Protein AF-A0AAV0TEW1-F1 (afdb_monomer_lite)

Structure (mmCIF, N/CA/C/O backbone):
data_AF-A0AAV0TEW1-F1
#
_entry.id   AF-A0AAV0TEW1-F1
#
loop_
_atom_site.group_PDB
_atom_site.id
_atom_site.type_symbol
_atom_site.label_atom_id
_atom_site.label_alt_id
_atom_site.label_comp_id
_atom_site.label_asym_id
_atom_site.label_entity_id
_atom_site.label_seq_id
_atom_site.pdbx_PDB_ins_code
_atom_site.Cartn_x
_atom_site.Cartn_y
_atom_site.Cartn_z
_atom_site.occupancy
_atom_site.B_iso_or_equiv
_atom_site.auth_seq_id
_atom_site.auth_comp_id
_atom_site.auth_asym_id
_atom_site.auth_atom_id
_atom_site.pdbx_PDB_model_num
ATOM 1 N N . MET A 1 1 ? -17.506 -4.783 -3.927 1.00 35.53 1 MET A N 1
ATOM 2 C CA . MET A 1 1 ? -16.310 -4.748 -3.058 1.00 35.53 1 MET A CA 1
ATOM 3 C C . MET A 1 1 ? -16.531 -5.724 -1.921 1.00 35.53 1 MET A C 1
ATOM 5 O O . MET A 1 1 ? -17.545 -5.611 -1.248 1.00 35.53 1 MET A O 1
ATOM 9 N N . ALA A 1 2 ? -15.660 -6.719 -1.755 1.00 31.53 2 ALA A N 1
ATOM 10 C CA . ALA A 1 2 ? -15.755 -7.656 -0.640 1.00 31.53 2 ALA A CA 1
ATOM 11 C C . ALA A 1 2 ? -15.139 -7.009 0.609 1.00 31.53 2 ALA A C 1
ATOM 13 O O . ALA A 1 2 ? -13.922 -6.878 0.716 1.00 31.53 2 ALA A O 1
ATOM 14 N N . THR A 1 3 ? -15.981 -6.578 1.541 1.00 37.16 3 THR A N 1
ATOM 15 C CA . THR A 1 3 ? -15.579 -6.154 2.882 1.00 37.16 3 THR A CA 1
ATOM 16 C C . THR A 1 3 ? -15.246 -7.400 3.702 1.00 37.16 3 THR A C 1
ATOM 18 O O . THR A 1 3 ? -16.119 -8.038 4.282 1.00 37.16 3 THR A O 1
ATOM 21 N N . LYS A 1 4 ? -13.968 -7.797 3.730 1.00 48.19 4 LYS A N 1
ATOM 22 C CA . LYS A 1 4 ? -13.478 -8.727 4.760 1.00 48.19 4 LYS A CA 1
ATOM 23 C C . LYS A 1 4 ? -13.633 -8.035 6.118 1.00 48.19 4 LYS A C 1
ATOM 25 O O . LYS A 1 4 ? -13.263 -6.870 6.243 1.00 48.19 4 LYS A O 1
ATOM 30 N N . GLU A 1 5 ? -14.184 -8.716 7.119 1.00 50.75 5 GLU A N 1
ATOM 31 C CA . GLU A 1 5 ? -14.134 -8.233 8.503 1.00 50.75 5 GLU A CA 1
ATOM 32 C C . GLU A 1 5 ? -12.674 -8.191 8.970 1.00 50.75 5 GLU A C 1
ATOM 34 O O . GLU A 1 5 ? -11.876 -9.057 8.608 1.00 50.75 5 GLU A O 1
ATOM 39 N N . ALA A 1 6 ? -12.322 -7.176 9.759 1.00 56.22 6 ALA A N 1
ATOM 40 C CA . ALA A 1 6 ? -10.973 -6.944 10.267 1.00 56.22 6 ALA A CA 1
ATOM 41 C C . ALA A 1 6 ? -10.586 -7.975 11.353 1.00 56.22 6 ALA A C 1
ATOM 43 O O . ALA A 1 6 ? -10.465 -7.655 12.531 1.00 56.22 6 ALA A O 1
ATOM 44 N N . GLY A 1 7 ? -10.423 -9.240 10.969 1.00 63.53 7 GLY A N 1
ATOM 45 C CA . GLY A 1 7 ? -9.881 -10.290 11.826 1.00 63.53 7 GLY A CA 1
ATOM 46 C C . GLY A 1 7 ? -8.411 -10.051 12.192 1.00 63.53 7 GLY A C 1
ATOM 47 O O . GLY A 1 7 ? -7.645 -9.445 11.437 1.00 63.53 7 GLY A O 1
ATOM 48 N N . ALA A 1 8 ? -8.004 -10.558 13.358 1.00 75.06 8 ALA A N 1
ATOM 49 C CA . ALA A 1 8 ? -6.601 -10.589 13.762 1.00 75.06 8 ALA A CA 1
ATOM 50 C C . ALA A 1 8 ? -5.745 -11.284 12.687 1.00 75.06 8 ALA A C 1
ATOM 52 O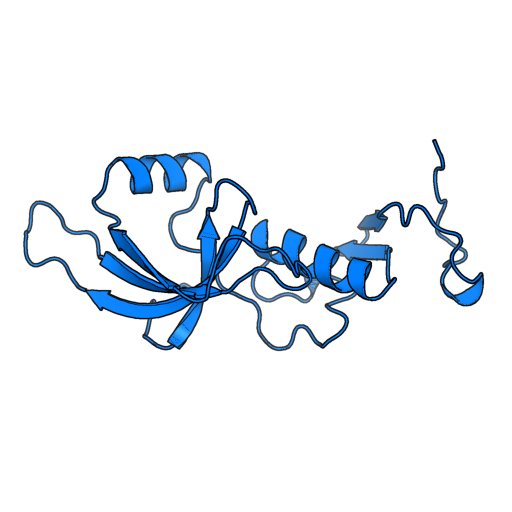 O . ALA A 1 8 ? -6.126 -12.313 12.133 1.00 75.06 8 ALA A O 1
ATOM 53 N N . GLY A 1 9 ? -4.586 -10.708 12.387 1.00 85.56 9 GLY A N 1
ATOM 54 C CA . GLY A 1 9 ? -3.650 -11.193 11.379 1.00 85.56 9 GLY A CA 1
ATOM 55 C C . GLY A 1 9 ? -3.766 -10.518 10.010 1.00 85.56 9 GLY A C 1
ATOM 56 O O . GLY A 1 9 ? -2.843 -10.669 9.208 1.00 85.56 9 GLY A O 1
ATOM 57 N N . ILE A 1 10 ? -4.826 -9.747 9.745 1.00 91.69 10 ILE A N 1
ATOM 58 C CA . ILE A 1 10 ? -5.015 -9.057 8.461 1.00 91.69 10 ILE A CA 1
ATOM 59 C C . ILE A 1 10 ? -3.975 -7.955 8.271 1.00 91.69 10 ILE A C 1
ATOM 61 O O . ILE A 1 10 ? -3.711 -7.165 9.176 1.00 91.69 10 ILE A O 1
ATOM 65 N N . LYS A 1 11 ? -3.402 -7.894 7.069 1.00 94.56 11 LYS A N 1
ATOM 66 C CA . LYS A 1 11 ? -2.458 -6.854 6.664 1.00 94.56 11 LYS A CA 1
ATOM 67 C C . LYS A 1 11 ? -3.200 -5.699 5.997 1.00 94.56 11 LYS A C 1
ATOM 69 O O . LYS A 1 11 ? -3.996 -5.908 5.083 1.00 94.56 11 LYS A O 1
ATOM 74 N N . CYS A 1 12 ? -2.923 -4.482 6.438 1.00 95.12 12 CYS A N 1
ATOM 75 C CA . CYS A 1 12 ? -3.543 -3.259 5.940 1.00 95.12 12 CYS A CA 1
ATOM 76 C C . CYS A 1 12 ? -2.518 -2.124 5.844 1.00 95.12 12 CYS A C 1
ATOM 78 O O . CYS A 1 12 ? -1.356 -2.295 6.213 1.00 95.12 12 CYS A O 1
ATOM 80 N N . TYR A 1 13 ? -2.945 -0.972 5.348 1.00 94.88 13 TYR A N 1
ATOM 81 C CA . TYR A 1 13 ? -2.180 0.266 5.391 1.00 94.88 13 TYR A CA 1
ATOM 82 C C . TYR A 1 13 ? -2.808 1.240 6.383 1.00 94.88 13 TYR A C 1
ATOM 84 O O . TYR A 1 13 ? -4.031 1.318 6.493 1.00 94.88 13 TYR A O 1
ATOM 92 N N . VAL A 1 14 ? -1.970 1.977 7.107 1.00 93.06 14 VAL A N 1
ATOM 93 C CA . VAL A 1 14 ? -2.396 3.070 7.989 1.00 93.06 14 VAL A CA 1
ATOM 94 C C . VAL A 1 14 ? -1.870 4.395 7.453 1.00 93.06 14 VAL A C 1
ATOM 96 O O . VAL A 1 14 ? -0.728 4.423 6.990 1.00 93.06 14 VAL A O 1
ATOM 99 N N . PRO A 1 15 ? -2.657 5.481 7.502 1.00 90.38 15 PRO A N 1
ATOM 100 C CA . PRO A 1 15 ? -2.153 6.793 7.126 1.00 90.38 15 PRO A CA 1
ATOM 101 C C . PRO A 1 15 ? -0.991 7.220 8.028 1.00 90.38 15 PRO A C 1
ATOM 103 O O . PRO A 1 15 ? -0.985 6.930 9.229 1.00 90.38 15 PRO A O 1
ATOM 106 N N . ASP A 1 16 ? -0.026 7.924 7.449 1.00 88.62 16 ASP A N 1
ATOM 107 C CA . ASP A 1 16 ? 1.147 8.430 8.152 1.00 88.62 16 ASP A CA 1
ATOM 108 C C . ASP A 1 16 ? 1.604 9.765 7.561 1.00 88.62 16 ASP A C 1
ATOM 110 O O . ASP A 1 16 ? 1.608 9.945 6.346 1.00 88.62 16 ASP A O 1
ATOM 114 N N . GLU A 1 17 ? 2.007 10.706 8.411 1.00 84.75 17 GLU A N 1
ATOM 115 C CA . GLU A 1 17 ? 2.388 12.052 7.964 1.00 84.75 17 GLU A CA 1
ATOM 116 C C . GLU A 1 17 ? 3.709 12.073 7.183 1.00 84.75 17 GLU A C 1
ATOM 118 O O . GLU A 1 17 ? 3.913 12.949 6.348 1.00 84.75 17 GLU A O 1
ATOM 123 N N . THR A 1 18 ? 4.613 11.121 7.440 1.00 86.44 18 THR A N 1
ATOM 124 C CA . THR A 1 18 ? 5.944 11.090 6.813 1.00 86.44 18 THR A CA 1
ATOM 125 C C . THR A 1 18 ? 5.960 10.205 5.576 1.00 86.44 18 THR A C 1
ATOM 127 O O . THR A 1 18 ? 6.520 10.577 4.548 1.00 86.44 18 THR A O 1
ATOM 130 N N . TYR A 1 19 ? 5.349 9.024 5.663 1.00 87.94 19 TYR A N 1
ATOM 131 C CA . TYR A 1 19 ? 5.410 8.020 4.597 1.00 87.94 19 TYR A CA 1
ATOM 132 C C . TYR A 1 19 ? 4.134 7.916 3.765 1.00 87.94 19 TYR A C 1
ATOM 134 O O . TYR A 1 19 ? 4.074 7.076 2.866 1.00 87.94 19 TYR A O 1
ATOM 142 N N . VAL A 1 20 ? 3.141 8.771 4.037 1.00 90.50 20 VAL A N 1
ATOM 143 C CA . VAL A 1 20 ? 1.777 8.764 3.476 1.00 90.50 20 VAL A CA 1
ATOM 144 C C . VAL A 1 20 ? 0.979 7.538 3.926 1.00 90.50 20 VAL A C 1
ATOM 146 O O . VAL A 1 20 ? -0.086 7.664 4.527 1.00 90.50 20 VAL A O 1
ATOM 149 N N . TRP A 1 21 ? 1.532 6.348 3.706 1.00 93.12 21 TRP A N 1
ATOM 150 C CA . TRP A 1 21 ? 0.993 5.063 4.121 1.00 93.12 21 TRP A CA 1
ATOM 151 C C . TRP A 1 21 ? 2.086 4.240 4.794 1.00 93.12 21 TRP A C 1
ATOM 153 O O . TRP A 1 21 ? 3.185 4.117 4.259 1.00 93.12 21 TRP A O 1
ATOM 163 N N . LEU A 1 22 ? 1.771 3.621 5.930 1.00 93.12 22 LEU A N 1
ATOM 164 C CA . LEU A 1 22 ? 2.616 2.606 6.553 1.00 93.12 22 LEU A CA 1
ATOM 165 C C . LEU A 1 22 ? 1.978 1.221 6.444 1.00 93.12 22 LEU A C 1
ATOM 167 O O . LEU A 1 22 ? 0.759 1.094 6.600 1.00 93.12 22 LEU A O 1
ATOM 171 N N . PRO A 1 23 ? 2.772 0.160 6.215 1.00 94.06 23 PRO A N 1
ATOM 172 C CA . PRO A 1 23 ? 2.268 -1.197 6.259 1.00 94.06 23 PRO A CA 1
ATOM 173 C C . PRO A 1 23 ? 1.980 -1.557 7.716 1.00 94.06 23 PRO A C 1
ATOM 175 O O . PRO A 1 23 ? 2.801 -1.331 8.603 1.00 94.06 23 PRO A O 1
ATOM 178 N N . ALA A 1 24 ? 0.831 -2.164 7.964 1.00 95.19 24 ALA A N 1
ATOM 179 C CA . ALA A 1 24 ? 0.438 -2.600 9.288 1.00 95.19 24 ALA A CA 1
ATOM 180 C C . ALA A 1 24 ? -0.217 -3.983 9.265 1.00 95.19 24 ALA A C 1
ATOM 182 O O . ALA A 1 24 ? -0.692 -4.460 8.233 1.00 95.19 24 ALA A O 1
ATOM 183 N N . GLN A 1 25 ? -0.251 -4.625 10.427 1.00 94.94 25 GLN A N 1
ATOM 184 C CA . GLN A 1 25 ? -0.998 -5.848 10.674 1.00 94.94 25 GLN A CA 1
ATOM 185 C C . GLN A 1 25 ? -1.921 -5.651 11.871 1.00 94.94 25 GLN A C 1
ATOM 187 O O . GLN A 1 25 ? -1.494 -5.203 12.933 1.00 94.94 25 GLN A O 1
ATOM 192 N N . ILE A 1 26 ? -3.188 -6.019 11.714 1.00 94.25 26 ILE A N 1
ATOM 193 C CA . ILE A 1 26 ? -4.171 -5.966 12.789 1.00 94.25 26 ILE A CA 1
ATOM 194 C C . ILE A 1 26 ? -3.840 -7.063 13.797 1.00 94.25 26 ILE A C 1
ATOM 196 O O . ILE A 1 26 ? -3.908 -8.246 13.472 1.00 94.25 26 ILE A O 1
ATOM 200 N N . LEU A 1 27 ? -3.481 -6.685 15.021 1.00 93.00 27 LEU A N 1
ATOM 201 C CA . LEU A 1 27 ? -3.229 -7.640 16.100 1.00 93.00 27 LEU A CA 1
ATOM 202 C C . LEU A 1 27 ? -4.539 -8.072 16.751 1.00 93.00 27 LEU A C 1
ATOM 204 O O . LEU A 1 27 ? -4.755 -9.255 16.996 1.00 93.00 27 LEU A O 1
ATOM 208 N N . ARG A 1 28 ? -5.416 -7.105 17.033 1.00 90.50 28 ARG A N 1
ATOM 209 C CA . ARG A 1 28 ? -6.725 -7.346 17.646 1.00 90.50 28 ARG A CA 1
ATOM 210 C C . ARG A 1 28 ? -7.675 -6.181 17.420 1.00 90.50 28 ARG A C 1
ATOM 212 O O . ARG A 1 28 ? -7.259 -5.026 17.324 1.00 90.50 28 ARG A O 1
ATOM 219 N N . GLU A 1 29 ? -8.956 -6.514 17.412 1.00 91.06 29 GLU A N 1
ATOM 220 C CA . GLU A 1 29 ? -10.063 -5.568 17.411 1.00 91.06 29 GLU A CA 1
ATOM 221 C C . GLU A 1 29 ? -10.703 -5.542 18.802 1.00 91.06 29 GLU A C 1
ATOM 223 O O . GLU A 1 29 ? -11.019 -6.584 19.379 1.00 91.06 29 GLU A O 1
ATOM 228 N N . ILE A 1 30 ? -10.877 -4.343 19.349 1.00 88.88 30 ILE A N 1
ATOM 229 C CA . ILE A 1 30 ? -11.569 -4.103 20.609 1.00 88.88 30 ILE A CA 1
ATOM 230 C C . ILE A 1 30 ? -12.913 -3.473 20.258 1.00 88.88 30 ILE A C 1
ATOM 232 O O . ILE A 1 30 ? -12.975 -2.369 19.714 1.00 88.88 30 ILE A O 1
ATOM 236 N N . LYS A 1 31 ? -13.996 -4.192 20.556 1.00 84.19 31 LYS A N 1
ATOM 237 C CA . LYS A 1 31 ? -15.355 -3.665 20.415 1.00 84.19 31 LYS A CA 1
ATOM 238 C C . LYS A 1 31 ? -15.615 -2.661 21.528 1.00 84.19 31 LYS A C 1
ATOM 240 O O . LYS A 1 31 ? -15.243 -2.908 22.675 1.00 84.19 31 LYS A O 1
ATOM 245 N N . SER A 1 32 ? -16.260 -1.552 21.195 1.00 81.94 32 SER A N 1
ATOM 246 C CA . SER A 1 32 ? -16.646 -0.586 22.212 1.00 81.94 32 SER A CA 1
ATOM 247 C C . SER A 1 32 ? -17.814 -1.101 23.047 1.00 81.94 32 SER A C 1
ATOM 249 O O . SER A 1 32 ? -18.802 -1.616 22.523 1.00 81.94 32 SER A O 1
ATOM 251 N N . SER A 1 33 ? -17.688 -0.946 24.362 1.00 74.50 33 SER A N 1
ATOM 252 C CA . SER A 1 33 ? -18.724 -1.283 25.341 1.00 74.50 33 SER A CA 1
ATOM 253 C C . SER A 1 33 ? -19.729 -0.143 25.556 1.00 74.50 33 SER A C 1
ATOM 255 O O . SER A 1 33 ? -20.769 -0.363 26.172 1.00 74.50 33 SER A O 1
ATOM 257 N N . ASP A 1 34 ? -19.410 1.077 25.108 1.00 81.44 34 ASP A N 1
ATOM 258 C CA . ASP A 1 34 ? -20.220 2.280 25.324 1.00 81.44 34 ASP A CA 1
ATOM 259 C C . ASP A 1 34 ? -21.151 2.528 24.119 1.00 81.44 34 ASP A C 1
ATOM 261 O O . ASP A 1 34 ? -20.656 2.781 23.017 1.00 81.44 34 ASP A O 1
ATOM 265 N N . PRO A 1 35 ? -22.488 2.542 24.304 1.00 78.19 35 PRO A N 1
ATOM 266 C CA . PRO A 1 35 ? -23.446 2.842 23.238 1.00 78.19 35 PRO A CA 1
ATOM 267 C C . PRO A 1 35 ? -23.224 4.197 22.550 1.00 78.19 35 PRO A C 1
ATOM 269 O O . PRO A 1 35 ? -23.647 4.383 21.412 1.00 78.19 35 PRO A O 1
ATOM 272 N N . LYS A 1 36 ? -22.580 5.161 23.224 1.00 78.69 36 LYS A N 1
ATOM 273 C CA . LYS A 1 36 ? -22.276 6.490 22.664 1.00 78.69 36 LYS A CA 1
ATOM 274 C C . LYS A 1 36 ? -21.047 6.498 21.756 1.00 78.69 36 LYS A C 1
ATOM 276 O O . LYS A 1 36 ? -20.848 7.459 21.015 1.00 78.69 36 LYS A O 1
ATOM 281 N N . LYS A 1 37 ? -20.224 5.453 21.818 1.00 79.25 37 LYS A N 1
ATOM 282 C CA . LYS A 1 37 ? -19.013 5.274 21.016 1.00 79.25 37 LYS A CA 1
ATOM 283 C C . LYS A 1 37 ? -19.107 3.939 20.285 1.00 79.25 37 LYS A C 1
ATOM 285 O O . LYS A 1 37 ? -18.412 3.014 20.670 1.00 79.25 37 LYS A O 1
ATOM 290 N N . PRO A 1 38 ? -19.993 3.780 19.294 1.00 81.94 38 PRO A N 1
ATOM 291 C CA . PRO A 1 38 ? -20.280 2.466 18.721 1.00 81.94 38 PRO A CA 1
ATOM 292 C C . PRO A 1 38 ? -19.119 1.891 17.897 1.00 81.94 38 PRO A C 1
ATOM 294 O O . PRO A 1 38 ? -19.107 0.692 17.626 1.00 81.94 38 PRO A O 1
ATOM 297 N N . GLU A 1 39 ? -18.154 2.721 17.489 1.00 84.50 39 GLU A N 1
ATOM 298 C CA . GLU A 1 39 ? -17.073 2.285 16.611 1.00 84.50 39 GLU A CA 1
ATOM 299 C C . GLU A 1 39 ? -16.033 1.445 17.356 1.00 84.50 39 GLU A C 1
ATOM 301 O O . GLU A 1 39 ? -15.858 1.533 18.574 1.00 84.50 39 GLU A O 1
ATOM 306 N N . LYS A 1 40 ? -15.311 0.627 16.599 1.00 87.62 40 LYS A N 1
ATOM 307 C CA . LYS A 1 40 ? -14.247 -0.238 17.108 1.00 87.62 40 LYS A CA 1
ATOM 308 C C . LYS A 1 40 ? -12.928 0.501 17.336 1.00 87.62 40 LYS A C 1
ATOM 310 O O . LYS A 1 40 ? -12.645 1.528 16.726 1.00 87.62 40 LYS A O 1
ATOM 315 N N . THR A 1 41 ? -12.062 -0.090 18.150 1.00 90.44 41 THR A N 1
ATOM 316 C CA . THR A 1 41 ? -10.659 0.314 18.283 1.00 90.44 41 THR A CA 1
ATOM 317 C C . THR A 1 41 ? -9.766 -0.814 17.779 1.00 90.44 41 THR A C 1
ATOM 319 O O . THR A 1 41 ? -9.916 -1.965 18.192 1.00 90.44 41 THR A O 1
ATOM 322 N N . LEU A 1 42 ? -8.826 -0.503 16.890 1.00 92.44 42 LEU A N 1
ATOM 323 C CA . LEU A 1 42 ? -7.858 -1.468 16.374 1.00 92.44 42 LEU A CA 1
ATOM 324 C C . LEU A 1 42 ? -6.508 -1.289 17.061 1.00 92.44 42 LEU A C 1
ATOM 326 O O . LEU A 1 42 ? -6.014 -0.172 17.195 1.00 92.44 42 LEU A O 1
ATOM 330 N N . VAL A 1 43 ? -5.891 -2.401 17.456 1.00 93.19 43 VAL A N 1
ATOM 331 C CA . VAL A 1 43 ? -4.479 -2.438 17.850 1.00 93.19 43 VAL A CA 1
ATOM 332 C C . VAL A 1 43 ? -3.703 -3.038 16.689 1.00 93.19 43 VAL A C 1
ATOM 334 O O . VAL A 1 43 ? -3.960 -4.171 16.274 1.00 93.19 43 VAL A O 1
ATOM 337 N N . LEU A 1 44 ? -2.789 -2.250 16.139 1.00 94.69 44 LEU A N 1
ATOM 338 C CA . LEU A 1 44 ? -2.081 -2.514 14.896 1.00 94.69 44 LEU A CA 1
ATOM 339 C C . LEU A 1 44 ? -0.590 -2.629 15.198 1.00 94.69 44 LEU A C 1
ATOM 341 O O . LEU A 1 44 ? -0.062 -1.835 15.965 1.00 94.69 44 LEU A O 1
ATOM 345 N N . ARG A 1 45 ? 0.102 -3.568 14.565 1.00 94.69 45 ARG A N 1
ATOM 346 C CA . ARG A 1 45 ? 1.563 -3.562 14.480 1.00 94.69 45 ARG A CA 1
ATOM 347 C C . ARG A 1 45 ? 1.956 -2.842 13.205 1.00 94.69 45 ARG A C 1
ATOM 349 O O . ARG A 1 45 ? 1.525 -3.268 12.136 1.00 94.69 45 ARG A O 1
ATOM 356 N N . VAL A 1 46 ? 2.721 -1.766 13.307 1.00 93.88 46 VAL A N 1
ATOM 357 C CA . VAL A 1 46 ? 3.154 -0.960 12.163 1.00 93.88 46 VAL A CA 1
ATOM 358 C C . VAL A 1 46 ? 4.598 -1.303 11.834 1.00 93.88 46 VAL A C 1
ATOM 360 O O . VAL A 1 46 ? 5.436 -1.433 12.723 1.00 93.88 46 VAL A O 1
ATOM 363 N N . PHE A 1 47 ? 4.888 -1.464 10.549 1.00 90.69 47 PHE A N 1
ATOM 364 C CA . PHE A 1 47 ? 6.208 -1.845 10.070 1.00 90.69 47 PHE A CA 1
ATOM 365 C C . PHE A 1 47 ? 6.918 -0.647 9.434 1.00 90.69 47 PHE A C 1
ATOM 367 O O . PHE A 1 47 ? 6.265 0.198 8.815 1.00 90.69 47 PHE A O 1
ATOM 374 N N . PRO A 1 48 ? 8.256 -0.568 9.517 1.00 84.75 48 PRO A N 1
ATOM 375 C CA . PRO A 1 48 ? 8.998 0.407 8.739 1.00 84.75 48 PRO A CA 1
ATOM 376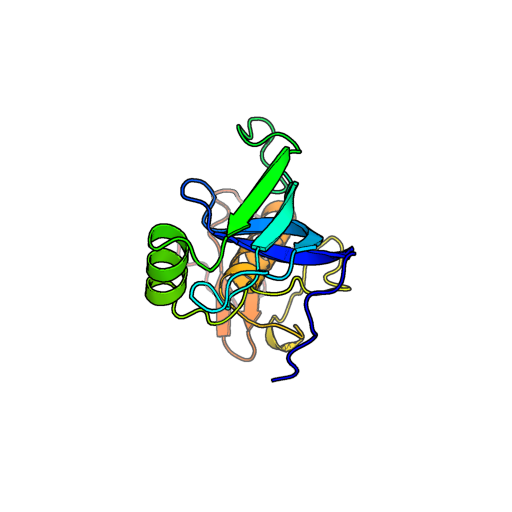 C C . PRO A 1 48 ? 8.741 0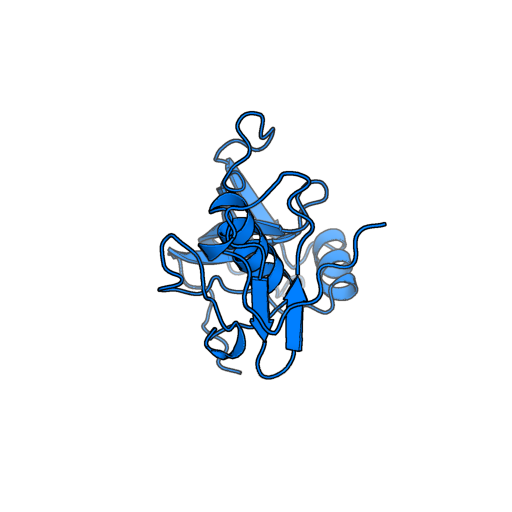.190 7.238 1.00 84.75 48 PRO A C 1
ATOM 378 O O . PRO A 1 48 ? 8.640 -0.953 6.773 1.00 84.75 48 PRO A O 1
ATOM 381 N N . PRO A 1 49 ? 8.650 1.267 6.448 1.00 78.88 49 PRO A N 1
ATOM 382 C CA . PRO A 1 49 ? 8.476 1.150 5.013 1.00 78.88 49 PRO A CA 1
ATOM 383 C C . PRO A 1 49 ? 9.731 0.537 4.384 1.00 78.88 49 PRO A C 1
ATOM 385 O O . PRO A 1 49 ? 10.861 0.933 4.670 1.00 78.88 49 PRO A O 1
ATOM 388 N N . SER A 1 50 ? 9.534 -0.424 3.483 1.00 72.94 50 SER A N 1
ATOM 389 C CA . SER A 1 50 ? 10.631 -1.128 2.818 1.00 72.94 50 SER A CA 1
ATOM 390 C C . SER A 1 50 ? 11.572 -0.154 2.097 1.00 72.94 50 SER A C 1
ATOM 392 O O . SER A 1 50 ? 11.122 0.771 1.415 1.00 72.94 50 SER A O 1
ATOM 394 N N . GLY A 1 51 ? 12.881 -0.374 2.246 1.00 66.31 51 GLY A N 1
ATOM 395 C CA . GLY A 1 51 ? 13.930 0.381 1.551 1.00 66.31 51 GLY A CA 1
ATOM 396 C C . GLY A 1 51 ? 14.492 1.599 2.291 1.00 66.31 51 GLY A C 1
ATOM 397 O O . GLY A 1 51 ? 15.490 2.144 1.829 1.00 66.31 51 GLY A O 1
ATOM 398 N N . ASP A 1 52 ? 13.931 2.001 3.436 1.00 69.81 52 ASP A N 1
ATOM 399 C CA . ASP A 1 52 ? 14.471 3.105 4.239 1.00 69.81 52 ASP A CA 1
ATOM 400 C C . ASP A 1 52 ? 15.284 2.581 5.438 1.00 69.81 52 ASP A C 1
ATOM 402 O O . ASP A 1 52 ? 14.737 2.052 6.404 1.00 69.81 52 ASP A O 1
ATOM 406 N N . ARG A 1 53 ? 16.618 2.703 5.366 1.00 63.91 53 ARG A N 1
ATOM 407 C CA . ARG A 1 53 ? 17.541 2.255 6.432 1.00 63.91 53 ARG A CA 1
ATOM 408 C C . ARG A 1 53 ? 17.575 3.202 7.633 1.00 63.91 53 ARG A C 1
ATOM 410 O O . ARG A 1 53 ? 18.053 2.801 8.689 1.00 63.91 53 ARG A O 1
ATOM 417 N N . ASN A 1 54 ? 17.079 4.426 7.463 1.00 66.06 54 ASN A N 1
ATOM 418 C CA . ASN A 1 54 ? 17.032 5.458 8.493 1.00 66.06 54 ASN A CA 1
ATOM 419 C C . ASN A 1 54 ? 15.596 5.701 8.971 1.00 66.06 54 ASN A C 1
ATOM 421 O O . ASN A 1 54 ? 15.325 6.742 9.574 1.00 66.06 54 ASN A O 1
ATOM 425 N N . ALA A 1 55 ? 14.681 4.763 8.698 1.00 66.75 55 ALA A N 1
ATOM 426 C CA . ALA A 1 55 ? 13.289 4.921 9.066 1.00 66.75 55 ALA A CA 1
ATOM 427 C C . ALA A 1 55 ? 13.163 5.213 10.565 1.00 66.75 55 ALA A C 1
ATOM 429 O O . ALA A 1 55 ? 13.637 4.455 11.414 1.00 66.75 55 ALA A O 1
ATOM 430 N N . SER A 1 56 ? 12.517 6.337 10.881 1.00 64.69 56 SER A N 1
ATOM 431 C CA . SER A 1 56 ? 12.277 6.749 12.271 1.00 64.69 56 SER A CA 1
ATOM 432 C C . SER A 1 56 ? 11.230 5.859 12.947 1.00 64.69 56 SER A C 1
ATOM 434 O O . SER A 1 56 ? 11.206 5.741 14.171 1.00 64.69 56 SER A O 1
ATOM 436 N N . ILE A 1 57 ? 10.399 5.194 12.139 1.00 70.88 57 ILE A N 1
ATOM 437 C CA . ILE A 1 57 ? 9.426 4.196 12.572 1.00 70.88 57 ILE A CA 1
ATOM 438 C C . ILE A 1 57 ? 10.175 2.899 12.890 1.00 70.88 57 ILE A C 1
ATOM 440 O O . ILE A 1 57 ? 10.708 2.237 11.998 1.00 70.88 57 ILE A O 1
ATOM 444 N N . LYS A 1 58 ? 10.201 2.523 14.170 1.00 76.12 58 LYS A N 1
ATOM 445 C CA . LYS A 1 58 ? 10.540 1.158 14.587 1.00 76.12 58 LYS A CA 1
ATOM 446 C C . LYS A 1 58 ? 9.283 0.299 14.513 1.00 76.12 58 LYS A C 1
ATOM 448 O O . LYS A 1 58 ? 8.176 0.820 14.489 1.00 76.12 58 LYS A O 1
ATOM 453 N N . ASP A 1 59 ? 9.469 -1.014 14.465 1.00 82.75 59 ASP A N 1
ATOM 454 C CA . ASP A 1 59 ? 8.368 -1.965 14.604 1.00 82.75 59 ASP A CA 1
ATOM 455 C C . ASP A 1 59 ? 7.655 -1.718 15.948 1.00 82.75 59 ASP A C 1
ATOM 457 O O . ASP A 1 59 ? 8.226 -1.977 17.012 1.00 82.75 59 ASP A O 1
ATOM 461 N N . GLU A 1 60 ? 6.464 -1.117 15.888 1.00 88.31 60 GLU A N 1
ATOM 462 C CA . GLU A 1 60 ? 5.742 -0.586 17.046 1.00 88.31 60 GLU A CA 1
ATOM 463 C C . GLU A 1 60 ? 4.243 -0.900 16.989 1.00 88.31 60 GLU A C 1
ATOM 465 O O . GLU A 1 60 ? 3.650 -1.080 15.921 1.00 88.31 60 GLU A O 1
ATOM 470 N N . GLU A 1 61 ? 3.611 -0.939 18.163 1.00 92.94 61 GLU A N 1
ATOM 471 C CA . GLU A 1 61 ? 2.157 -1.018 18.261 1.00 92.94 61 GLU A CA 1
ATOM 472 C C . GLU A 1 61 ? 1.533 0.378 18.162 1.00 92.94 61 GLU A C 1
ATOM 474 O O . GLU A 1 61 ? 1.903 1.301 18.887 1.00 92.94 61 GLU A O 1
ATOM 479 N N . ARG A 1 62 ? 0.530 0.516 17.295 1.00 91.81 62 ARG A N 1
ATOM 480 C CA . ARG A 1 62 ? -0.271 1.724 17.113 1.00 91.81 62 ARG A CA 1
ATOM 481 C C . ARG A 1 62 ? -1.733 1.411 17.396 1.00 91.81 62 ARG A C 1
ATOM 483 O O . ARG A 1 62 ? -2.299 0.463 16.853 1.00 91.81 62 ARG A O 1
ATOM 490 N N . VAL A 1 63 ? -2.351 2.221 18.248 1.00 92.06 63 VAL A N 1
ATOM 491 C CA . VAL A 1 63 ? -3.778 2.118 18.564 1.00 92.06 63 VAL A CA 1
ATOM 492 C C . VAL A 1 63 ? -4.539 3.109 17.698 1.00 92.06 63 VAL A C 1
ATOM 494 O O . VAL A 1 63 ? -4.226 4.297 17.692 1.00 92.06 63 VAL A O 1
ATOM 497 N N . LEU A 1 64 ? -5.539 2.616 16.974 1.00 91.44 64 LEU A N 1
ATOM 498 C CA . LEU A 1 64 ? -6.412 3.419 16.133 1.00 91.44 64 LEU A CA 1
ATOM 499 C C . LEU A 1 64 ? -7.848 3.312 16.651 1.00 91.44 64 LEU A C 1
ATOM 501 O O . LEU A 1 64 ? -8.523 2.303 16.438 1.00 91.44 64 LEU A O 1
ATOM 505 N N . ASP A 1 65 ? -8.303 4.344 17.356 1.00 90.75 65 ASP A N 1
ATOM 506 C CA . ASP A 1 65 ? -9.685 4.443 17.826 1.00 90.75 65 ASP A CA 1
ATOM 507 C C . ASP A 1 65 ? -10.544 5.151 16.777 1.00 90.75 65 ASP A C 1
ATOM 509 O O . ASP A 1 65 ? -10.389 6.347 16.538 1.00 90.75 65 ASP A O 1
ATOM 513 N N . PHE A 1 66 ? -11.480 4.424 16.166 1.00 89.25 66 PHE A N 1
ATOM 514 C CA . PHE A 1 66 ? -12.389 4.996 15.173 1.00 89.25 66 PHE A CA 1
ATOM 515 C C . PHE A 1 66 ? -13.418 5.940 15.801 1.00 89.25 66 PHE A C 1
ATOM 517 O O . PHE A 1 66 ? -14.111 6.643 15.074 1.00 89.25 66 PHE A O 1
ATOM 524 N N . ASN A 1 67 ? -13.516 6.011 17.133 1.00 88.75 67 ASN A N 1
ATOM 525 C CA . ASN A 1 67 ? -14.301 7.034 17.819 1.00 88.75 67 ASN A CA 1
ATOM 526 C C . ASN A 1 67 ? -13.543 8.357 18.000 1.00 88.75 67 ASN A C 1
ATOM 528 O O . ASN A 1 67 ? -14.188 9.361 18.314 1.00 88.75 67 ASN A O 1
ATOM 532 N N . ASP A 1 68 ? -12.218 8.383 17.813 1.00 90.75 68 ASP A N 1
ATOM 533 C CA . ASP A 1 68 ? -11.418 9.602 17.941 1.00 90.75 68 ASP A CA 1
ATOM 534 C C . ASP A 1 68 ? -11.767 10.580 16.800 1.00 90.75 68 ASP A C 1
ATOM 536 O O . ASP A 1 68 ? -11.646 10.224 15.621 1.00 90.75 68 ASP A O 1
ATOM 540 N N . PRO A 1 69 ? -12.180 11.828 17.106 1.00 90.75 69 PRO A N 1
ATOM 541 C CA . PRO A 1 69 ? -12.454 12.844 16.095 1.00 90.75 69 PRO A CA 1
ATOM 542 C C . PRO A 1 69 ? -11.300 13.070 15.112 1.00 90.75 69 PRO A C 1
ATOM 544 O O . PRO A 1 69 ? -11.557 13.331 13.939 1.00 90.75 69 PRO A O 1
ATOM 547 N N . LYS A 1 70 ? -10.042 12.947 15.558 1.00 89.00 70 LYS A N 1
ATOM 548 C CA . LYS A 1 70 ? -8.865 13.094 14.690 1.00 89.00 70 LYS A CA 1
ATOM 549 C C . LYS A 1 70 ? -8.790 11.971 13.665 1.00 89.00 70 LYS A C 1
ATOM 551 O O . LYS A 1 70 ? -8.581 12.238 12.486 1.00 89.00 70 LYS A O 1
ATOM 556 N N . VAL A 1 71 ? -9.014 10.731 14.101 1.00 88.31 71 VAL A N 1
ATOM 557 C CA . VAL A 1 71 ? -9.031 9.559 13.216 1.00 88.31 71 VAL A CA 1
ATOM 558 C C . VAL A 1 71 ? -10.192 9.662 12.230 1.00 88.31 71 VAL A C 1
ATOM 560 O O . VAL A 1 71 ? -9.990 9.471 11.035 1.00 88.31 71 VAL A O 1
ATOM 563 N N . LYS A 1 72 ? -11.389 10.048 12.690 1.00 88.62 72 LYS A N 1
ATOM 564 C CA . LYS A 1 72 ? -12.546 10.264 11.805 1.00 88.62 72 LYS A CA 1
ATOM 565 C C . LYS A 1 72 ? -12.289 11.352 10.767 1.00 88.62 72 LYS A C 1
ATOM 567 O O . LYS A 1 72 ? -12.601 11.154 9.595 1.00 88.62 72 LYS A O 1
ATOM 572 N N . ALA A 1 73 ? -11.721 12.486 11.178 1.00 89.56 73 ALA A N 1
ATOM 573 C CA . ALA A 1 73 ? -11.386 13.578 10.269 1.00 89.56 73 ALA A CA 1
ATOM 574 C C . ALA A 1 73 ? -10.345 13.145 9.226 1.00 89.56 73 ALA A C 1
ATOM 576 O O . ALA A 1 73 ? -10.508 13.439 8.042 1.00 89.56 73 ALA A O 1
ATOM 577 N N . LEU A 1 74 ? -9.322 12.396 9.646 1.00 87.19 74 LEU A N 1
ATOM 578 C CA . LEU A 1 74 ? -8.296 11.844 8.763 1.00 87.19 74 LEU A CA 1
ATOM 579 C C . LEU A 1 74 ? -8.895 10.878 7.734 1.00 87.19 74 LEU A C 1
ATOM 581 O O . LEU A 1 74 ? -8.679 11.050 6.540 1.00 87.19 74 LEU A O 1
ATOM 585 N N . LEU A 1 75 ? -9.707 9.913 8.177 1.00 87.06 75 LEU A N 1
ATOM 586 C CA . LEU A 1 75 ? -10.385 8.962 7.290 1.00 87.06 75 LEU A CA 1
ATOM 587 C C . LEU A 1 75 ? -11.336 9.665 6.316 1.00 87.06 75 LEU A C 1
ATOM 589 O O . LEU A 1 75 ? -11.327 9.359 5.130 1.00 87.06 75 LEU A O 1
ATOM 593 N N . THR A 1 76 ? -12.092 10.660 6.789 1.00 89.44 76 THR A N 1
ATOM 594 C CA . THR A 1 76 ? -12.992 11.461 5.942 1.00 89.44 76 THR A CA 1
ATOM 595 C C . THR A 1 76 ? -12.213 12.238 4.881 1.00 89.44 76 THR A C 1
ATOM 597 O O . THR A 1 76 ? -12.615 12.267 3.721 1.00 89.44 76 THR A O 1
ATOM 600 N N . THR A 1 77 ? -11.077 12.835 5.256 1.00 89.00 77 THR A N 1
ATOM 601 C CA . THR A 1 77 ? -10.201 13.570 4.327 1.00 89.00 77 THR A CA 1
ATOM 602 C C . THR A 1 77 ? -9.645 12.649 3.244 1.00 89.00 77 THR A C 1
ATOM 604 O O . THR A 1 77 ? -9.577 13.037 2.082 1.00 89.00 77 THR A O 1
ATOM 607 N N . LEU A 1 78 ? -9.311 11.412 3.614 1.00 86.31 78 LEU A N 1
ATOM 608 C CA . LEU A 1 78 ? -8.827 10.376 2.701 1.00 86.31 78 LEU A CA 1
ATOM 609 C C . LEU A 1 78 ? -9.959 9.620 1.984 1.00 86.31 78 LEU A C 1
ATOM 611 O O . LEU A 1 78 ? -9.682 8.693 1.230 1.00 86.31 78 LEU A O 1
ATOM 615 N N . GLN A 1 79 ? -11.224 9.993 2.221 1.00 88.25 79 GLN A N 1
ATOM 616 C CA . GLN A 1 79 ? -12.416 9.327 1.680 1.00 88.25 79 GLN A CA 1
ATOM 617 C C . GLN A 1 79 ? -12.441 7.812 1.957 1.00 88.25 79 GLN A C 1
ATOM 619 O O . GLN A 1 79 ? -12.856 7.011 1.120 1.00 88.25 79 GLN A O 1
ATOM 624 N N . LEU A 1 80 ? -11.988 7.413 3.146 1.00 84.50 80 LEU A N 1
ATOM 625 C CA . LEU A 1 80 ? -11.927 6.024 3.582 1.00 84.50 80 LEU A CA 1
ATOM 626 C C . LEU A 1 80 ? -13.021 5.692 4.594 1.00 84.50 80 LEU A C 1
ATOM 628 O O . LEU A 1 80 ? -13.148 6.339 5.630 1.00 84.50 80 LEU A O 1
ATOM 632 N N . GLU A 1 81 ? -13.735 4.599 4.342 1.00 82.00 81 GLU A N 1
ATOM 633 C CA . GLU A 1 81 ? -14.645 3.981 5.318 1.00 82.00 81 GLU A CA 1
ATOM 634 C C . GLU A 1 81 ? -13.927 2.941 6.195 1.00 82.00 81 GLU A C 1
ATOM 636 O O . GLU A 1 81 ? -14.315 2.680 7.332 1.00 82.00 81 GLU A O 1
ATOM 641 N N . SER A 1 82 ? -12.845 2.351 5.682 1.00 86.94 82 SER A N 1
ATOM 642 C CA . SER A 1 82 ? -12.028 1.354 6.373 1.00 86.94 82 SER A CA 1
ATOM 643 C C . SER A 1 82 ? -10.561 1.465 5.967 1.00 86.94 82 SER A C 1
ATOM 645 O O . SER A 1 82 ? -10.238 2.035 4.925 1.00 86.94 82 SER A O 1
ATOM 647 N N . LEU A 1 83 ? -9.664 0.868 6.759 1.00 91.94 83 LEU A N 1
ATOM 648 C CA . LEU A 1 83 ? -8.247 0.801 6.398 1.00 91.94 83 LEU A CA 1
ATOM 649 C C . LEU A 1 83 ? -8.050 0.002 5.095 1.00 91.94 83 LEU A C 1
ATOM 651 O O . LEU A 1 83 ? -8.640 -1.075 4.964 1.00 91.94 83 LEU A O 1
ATOM 655 N N . PRO A 1 84 ? -7.215 0.476 4.151 1.00 94.31 84 PRO A N 1
ATOM 656 C CA . PRO A 1 84 ? -6.965 -0.236 2.903 1.00 94.31 84 PRO A CA 1
ATOM 657 C C . PRO A 1 84 ? -6.226 -1.556 3.143 1.00 94.31 84 PRO A C 1
ATOM 659 O O . PRO A 1 84 ? -5.251 -1.598 3.896 1.00 94.31 84 PRO A O 1
ATOM 662 N N . TYR A 1 85 ? -6.662 -2.639 2.503 1.00 95.00 85 TYR A N 1
ATOM 663 C CA . TYR A 1 85 ? -6.040 -3.955 2.658 1.00 95.00 85 TYR A CA 1
ATOM 664 C C . TYR A 1 85 ? -4.752 -4.089 1.844 1.00 95.00 85 TYR A C 1
ATOM 666 O O . TYR A 1 85 ? -4.632 -3.566 0.743 1.00 95.00 85 TYR A O 1
ATOM 674 N N . GLN A 1 86 ? -3.775 -4.833 2.362 1.00 95.00 86 GLN A N 1
ATOM 675 C CA . GLN A 1 86 ? -2.605 -5.184 1.558 1.00 95.00 86 GLN A CA 1
ATOM 676 C C . GLN A 1 86 ? -2.970 -6.275 0.548 1.00 95.00 86 GLN A C 1
ATOM 678 O O . GLN A 1 86 ? -3.697 -7.218 0.867 1.00 95.00 86 GLN A O 1
ATOM 683 N N . ASN A 1 87 ? -2.432 -6.163 -0.667 1.00 94.81 87 ASN A N 1
ATOM 684 C CA . ASN A 1 87 ? -2.503 -7.244 -1.643 1.00 94.81 87 ASN A CA 1
ATOM 685 C C . ASN A 1 87 ? -1.571 -8.391 -1.237 1.00 94.81 87 ASN A C 1
ATOM 687 O O . ASN A 1 87 ? -0.460 -8.176 -0.752 1.00 94.81 87 ASN A O 1
ATOM 691 N N . GLU A 1 88 ? -2.024 -9.617 -1.467 1.00 90.12 88 GLU A N 1
ATOM 692 C CA . GLU A 1 88 ? -1.207 -10.823 -1.346 1.00 90.12 88 GLU A CA 1
ATOM 693 C C . GLU A 1 88 ? -0.573 -11.161 -2.705 1.00 90.12 88 GLU A C 1
ATOM 695 O O . GLU A 1 88 ? -1.049 -10.711 -3.744 1.00 90.12 88 GLU A O 1
ATOM 700 N N . ASN A 1 89 ? 0.489 -11.973 -2.707 1.00 87.56 89 ASN A N 1
ATOM 701 C CA . ASN A 1 89 ? 1.123 -12.512 -3.923 1.00 87.56 89 ASN A CA 1
ATOM 702 C C . ASN A 1 89 ? 1.681 -11.466 -4.912 1.00 87.56 89 ASN A C 1
ATOM 704 O O . ASN A 1 89 ? 1.763 -11.724 -6.107 1.00 87.56 89 ASN A O 1
ATOM 708 N N . VAL A 1 90 ? 2.129 -10.311 -4.413 1.00 88.69 90 VAL A N 1
ATOM 709 C CA . VAL A 1 90 ? 2.649 -9.185 -5.222 1.00 88.69 90 VAL A CA 1
ATOM 710 C C . VAL A 1 90 ? 4.047 -9.461 -5.824 1.00 88.69 90 VAL A C 1
ATOM 712 O O . VAL A 1 90 ? 4.550 -8.673 -6.613 1.00 88.69 90 VAL A O 1
ATOM 715 N N . GLY A 1 91 ? 4.686 -10.587 -5.480 1.00 90.69 91 GLY A N 1
ATOM 716 C C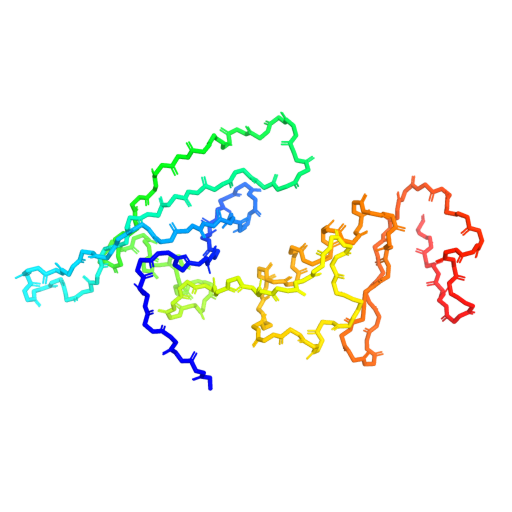A . GLY A 1 91 ? 6.045 -10.928 -5.921 1.00 90.69 91 GLY A CA 1
ATOM 717 C C . GLY A 1 91 ? 7.139 -10.058 -5.282 1.00 90.69 91 GLY A C 1
ATOM 718 O O . GLY A 1 91 ? 6.859 -9.068 -4.611 1.00 90.69 91 GLY A O 1
ATOM 719 N N . LEU A 1 92 ? 8.409 -10.441 -5.465 1.00 90.56 92 LEU A N 1
ATOM 720 C CA . LEU A 1 92 ? 9.558 -9.664 -4.960 1.00 90.56 92 LEU A CA 1
ATOM 721 C C . LEU A 1 92 ? 9.811 -8.393 -5.779 1.00 90.56 92 LEU A C 1
ATOM 723 O O . LEU A 1 92 ? 10.322 -7.405 -5.254 1.00 90.56 92 LEU A O 1
ATOM 727 N N . GLU A 1 93 ? 9.446 -8.430 -7.058 1.00 93.50 93 GLU A N 1
ATOM 728 C CA . GLU A 1 93 ? 9.611 -7.322 -7.995 1.00 93.50 93 GLU A CA 1
ATOM 729 C C . GLU A 1 93 ? 8.392 -6.407 -8.062 1.00 93.50 93 GLU A C 1
ATOM 731 O O . GLU A 1 93 ? 8.439 -5.387 -8.738 1.00 93.50 93 GLU A O 1
ATOM 736 N N . GLY A 1 94 ? 7.310 -6.728 -7.355 1.00 94.44 94 GLY A N 1
ATOM 737 C CA . GLY A 1 94 ? 6.022 -6.086 -7.569 1.00 94.44 94 GLY A CA 1
ATOM 738 C C . GLY A 1 94 ? 5.321 -6.594 -8.833 1.00 94.44 94 GLY A C 1
ATOM 739 O O . GLY A 1 94 ? 5.795 -7.476 -9.547 1.00 94.44 94 GLY A O 1
ATOM 740 N N . ILE A 1 95 ? 4.173 -5.998 -9.117 1.00 96.31 95 ILE A N 1
ATOM 741 C CA . ILE A 1 95 ? 3.271 -6.350 -10.208 1.00 96.31 95 ILE A CA 1
ATOM 742 C C . ILE A 1 95 ? 3.481 -5.394 -11.382 1.00 96.31 95 ILE A C 1
ATOM 744 O O . ILE A 1 95 ? 3.381 -4.179 -11.216 1.00 96.31 95 ILE A O 1
ATOM 748 N N . GLU A 1 96 ? 3.759 -5.936 -12.571 1.00 94.62 96 GLU A N 1
ATOM 749 C CA . GLU A 1 96 ? 3.959 -5.134 -13.787 1.00 94.62 96 GLU A CA 1
ATOM 750 C C . GLU A 1 96 ? 2.688 -4.398 -14.211 1.00 94.62 96 GLU A C 1
ATOM 752 O O . GLU A 1 96 ? 2.777 -3.212 -14.509 1.00 94.62 96 GLU A O 1
ATOM 757 N N . ASP A 1 97 ? 1.529 -5.063 -14.187 1.00 95.38 97 ASP A N 1
ATOM 758 C CA . ASP A 1 97 ? 0.225 -4.464 -14.487 1.00 95.38 97 ASP A CA 1
ATOM 759 C C . ASP A 1 97 ? -0.688 -4.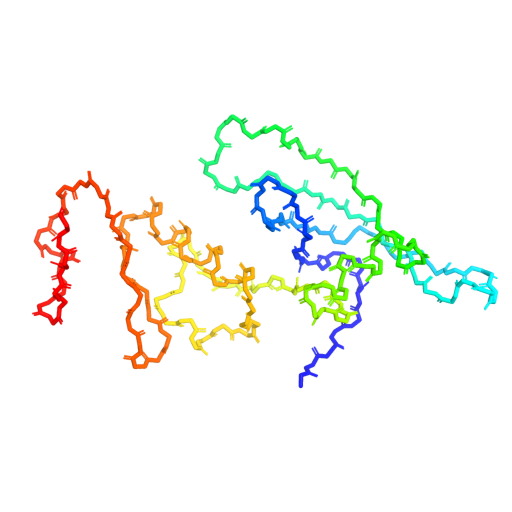477 -13.255 1.00 95.38 97 ASP A C 1
ATOM 761 O O . ASP A 1 97 ? -1.200 -5.517 -12.826 1.00 95.38 97 ASP A O 1
ATOM 765 N N . MET A 1 98 ? -0.897 -3.295 -12.677 1.00 95.88 98 MET A N 1
ATOM 766 C CA . MET A 1 98 ? -1.654 -3.110 -11.440 1.00 95.88 98 MET A CA 1
ATOM 767 C C . MET A 1 98 ? -3.146 -3.422 -11.577 1.00 95.88 98 MET A C 1
ATOM 769 O O . MET A 1 98 ? -3.812 -3.562 -10.552 1.00 95.88 98 MET A O 1
ATOM 773 N N . THR A 1 99 ? -3.674 -3.608 -12.792 1.00 94.50 99 THR A N 1
ATOM 774 C CA . THR A 1 99 ? -5.051 -4.104 -12.980 1.00 94.50 99 THR A CA 1
ATOM 775 C C . THR A 1 99 ? -5.251 -5.515 -12.429 1.00 94.50 99 THR A C 1
ATOM 777 O O . THR A 1 99 ? -6.379 -5.913 -12.148 1.00 94.50 99 THR A O 1
ATOM 780 N N . THR A 1 100 ? -4.161 -6.258 -12.217 1.00 94.31 100 THR A N 1
ATOM 781 C CA . THR A 1 100 ? -4.184 -7.610 -11.643 1.00 94.31 100 THR A CA 1
ATOM 782 C C . THR A 1 100 ? -4.248 -7.628 -10.108 1.00 94.31 100 THR A C 1
ATOM 784 O O . THR A 1 100 ? -4.393 -8.695 -9.511 1.00 94.31 100 THR A O 1
ATOM 787 N N . LEU A 1 101 ? -4.156 -6.467 -9.444 1.00 94.62 101 LEU A N 1
ATOM 788 C CA . LEU A 1 101 ? -4.270 -6.360 -7.987 1.00 94.62 101 LEU A CA 1
ATOM 789 C C . LEU A 1 101 ? -5.721 -6.554 -7.525 1.00 94.62 101 LEU A C 1
ATOM 791 O O . LEU A 1 101 ? -6.655 -5.996 -8.094 1.00 94.62 101 LEU A O 1
ATOM 795 N N . ASN A 1 102 ? -5.907 -7.279 -6.419 1.00 94.56 102 ASN A N 1
ATOM 796 C CA . ASN A 1 102 ? -7.229 -7.483 -5.812 1.00 94.56 102 ASN A CA 1
ATOM 797 C C . ASN A 1 102 ? -7.792 -6.192 -5.199 1.00 94.56 102 ASN A C 1
ATOM 799 O O . ASN A 1 102 ? -8.998 -5.948 -5.230 1.00 94.56 102 ASN A O 1
ATOM 803 N N . TYR A 1 103 ? -6.913 -5.378 -4.617 1.00 93.75 103 TYR A N 1
ATOM 804 C CA . TYR A 1 103 ? -7.234 -4.098 -4.003 1.00 93.75 103 TYR A CA 1
ATOM 805 C C . TYR A 1 103 ? -6.417 -3.003 -4.685 1.00 93.75 103 TYR A C 1
ATOM 807 O O . TYR A 1 103 ? -5.208 -2.898 -4.477 1.00 93.75 103 TYR A O 1
ATOM 815 N N . LEU A 1 104 ? -7.074 -2.182 -5.503 1.00 93.19 104 LEU A N 1
ATOM 816 C CA . LEU A 1 104 ? -6.436 -1.073 -6.204 1.00 93.19 104 LEU A CA 1
ATOM 817 C C . LEU A 1 104 ? -6.856 0.256 -5.569 1.00 93.19 104 LEU A C 1
ATOM 819 O O . LEU A 1 104 ? -7.872 0.846 -5.919 1.00 93.19 104 LEU A O 1
ATOM 823 N N . HIS A 1 105 ? -6.069 0.696 -4.595 1.00 92.94 105 HIS A N 1
ATOM 824 C CA . HIS A 1 105 ? -6.195 1.986 -3.916 1.00 92.94 105 HIS A CA 1
ATOM 825 C C . HIS A 1 105 ? -4.829 2.676 -3.864 1.00 92.94 105 HIS A C 1
ATOM 827 O O . HIS A 1 105 ? -3.803 2.055 -4.147 1.00 92.94 105 HIS A O 1
ATOM 833 N N . GLU A 1 106 ? -4.802 3.941 -3.446 1.00 93.25 106 GLU A N 1
ATOM 834 C CA . GLU A 1 106 ? -3.595 4.778 -3.423 1.00 93.25 106 GLU A CA 1
ATOM 835 C C . GLU A 1 106 ? -2.392 4.082 -2.765 1.00 93.25 106 GLU A C 1
ATOM 837 O O . GLU A 1 106 ? -1.323 3.991 -3.367 1.00 93.25 106 GLU A O 1
ATOM 842 N N . ALA A 1 107 ? -2.580 3.487 -1.581 1.00 94.25 107 ALA A N 1
ATOM 843 C CA . ALA A 1 107 ? -1.502 2.769 -0.900 1.00 94.25 107 ALA A CA 1
ATOM 844 C C . ALA A 1 107 ? -0.949 1.580 -1.716 1.00 94.25 107 ALA A C 1
ATOM 846 O O . ALA A 1 107 ? 0.258 1.357 -1.739 1.00 94.25 107 ALA A O 1
ATOM 847 N N . ALA A 1 108 ? -1.800 0.826 -2.423 1.00 94.69 108 ALA A N 1
ATOM 848 C CA . ALA A 1 108 ? -1.355 -0.305 -3.236 1.00 94.69 108 ALA A CA 1
ATOM 849 C C . ALA A 1 108 ? -0.520 0.170 -4.433 1.00 94.69 108 ALA A C 1
ATOM 851 O O . ALA A 1 108 ? 0.528 -0.409 -4.717 1.00 94.69 108 ALA A O 1
ATOM 852 N N . ILE A 1 109 ? -0.947 1.261 -5.077 1.00 94.69 109 ILE A N 1
ATOM 853 C CA . ILE A 1 109 ? -0.221 1.892 -6.184 1.00 94.69 109 ILE A CA 1
ATOM 854 C C . ILE A 1 109 ? 1.149 2.377 -5.701 1.00 94.69 109 ILE A C 1
ATOM 856 O O . ILE A 1 109 ? 2.171 2.007 -6.281 1.00 94.69 109 ILE A O 1
ATOM 860 N N . LEU A 1 110 ? 1.178 3.136 -4.599 1.00 94.25 110 LEU A N 1
ATOM 861 C CA . LEU A 1 110 ? 2.404 3.677 -4.010 1.00 94.25 110 LEU A CA 1
ATOM 862 C C . LEU A 1 110 ? 3.429 2.572 -3.727 1.00 94.25 110 LEU A C 1
ATOM 864 O O . LEU A 1 110 ? 4.585 2.670 -4.138 1.00 94.25 110 LEU A O 1
ATOM 868 N N . TYR A 1 111 ? 3.012 1.506 -3.042 1.00 94.00 111 TYR A N 1
ATOM 869 C CA . TYR A 1 111 ? 3.917 0.424 -2.660 1.00 94.00 111 TYR A CA 1
ATOM 870 C C . TYR A 1 111 ? 4.356 -0.447 -3.836 1.00 94.00 111 TYR A C 1
ATOM 872 O O . TYR A 1 111 ? 5.503 -0.906 -3.843 1.00 94.00 111 TYR A O 1
ATOM 880 N N . ASN A 1 112 ? 3.495 -0.659 -4.832 1.00 95.19 112 ASN A N 1
ATOM 881 C CA . ASN A 1 112 ? 3.861 -1.413 -6.025 1.00 95.19 112 ASN A CA 1
ATOM 882 C C . ASN A 1 112 ? 4.919 -0.665 -6.845 1.00 95.19 112 ASN A C 1
ATOM 884 O O . ASN A 1 112 ? 5.990 -1.200 -7.129 1.00 95.19 112 ASN A O 1
ATOM 888 N N . VAL A 1 113 ? 4.649 0.609 -7.137 1.00 94.12 113 VAL A N 1
ATOM 889 C CA . VAL A 1 113 ? 5.554 1.486 -7.884 1.00 94.12 113 VAL A CA 1
ATOM 890 C C . VAL A 1 113 ? 6.880 1.668 -7.136 1.00 94.12 113 VAL A C 1
ATOM 892 O O . VAL A 1 113 ? 7.945 1.546 -7.740 1.00 94.12 113 VAL A O 1
ATOM 895 N N . LYS A 1 114 ? 6.847 1.863 -5.808 1.00 92.06 114 LYS A N 1
ATOM 896 C CA . LYS A 1 114 ? 8.058 1.939 -4.974 1.00 92.06 114 LYS A CA 1
ATOM 897 C C . LYS A 1 114 ? 8.889 0.658 -5.050 1.00 92.06 114 LYS A C 1
ATOM 899 O O . LYS A 1 114 ? 10.101 0.733 -5.237 1.00 92.06 114 LYS A O 1
ATOM 904 N N . THR A 1 115 ? 8.258 -0.508 -4.907 1.00 92.88 115 THR A N 1
ATOM 905 C CA . THR A 1 115 ? 8.944 -1.809 -4.984 1.00 92.88 115 THR A CA 1
ATOM 906 C C . THR A 1 115 ? 9.620 -1.983 -6.340 1.00 92.88 115 THR A C 1
ATOM 908 O O . THR A 1 115 ? 10.819 -2.248 -6.390 1.00 92.88 115 THR A O 1
ATOM 911 N N . ARG A 1 116 ? 8.888 -1.745 -7.433 1.00 93.50 116 ARG A N 1
ATOM 912 C CA . ARG A 1 116 ? 9.409 -1.847 -8.803 1.00 93.50 116 ARG A CA 1
ATOM 913 C C . ARG A 1 116 ? 10.572 -0.898 -9.056 1.00 93.50 116 ARG A C 1
ATOM 915 O O . ARG A 1 116 ? 11.617 -1.316 -9.553 1.00 93.50 116 ARG A O 1
ATOM 922 N N . PHE A 1 117 ? 10.443 0.353 -8.622 1.00 90.69 117 PHE A N 1
ATOM 923 C CA . PHE A 1 117 ? 11.504 1.346 -8.749 1.00 90.69 117 PHE A CA 1
ATOM 924 C C . PHE A 1 117 ? 12.787 0.929 -8.023 1.00 90.69 117 PHE A C 1
ATOM 926 O O . PHE A 1 117 ? 13.877 1.003 -8.591 1.00 90.69 117 PHE A O 1
ATOM 933 N N . LEU A 1 118 ? 12.665 0.423 -6.791 1.00 89.25 118 LEU A N 1
ATOM 934 C CA . LEU A 1 118 ? 13.802 -0.089 -6.020 1.00 89.25 118 LEU A CA 1
ATOM 935 C C . LEU A 1 118 ? 14.476 -1.302 -6.683 1.00 89.25 118 LEU A C 1
ATOM 937 O O . LEU A 1 118 ? 15.679 -1.492 -6.508 1.00 89.25 118 LEU A O 1
ATOM 941 N N . GLN A 1 119 ? 13.734 -2.075 -7.481 1.00 90.06 119 GLN A N 1
ATOM 942 C CA . GLN A 1 119 ? 14.257 -3.169 -8.308 1.00 90.06 119 GLN A CA 1
ATOM 943 C C . GLN A 1 119 ? 14.752 -2.718 -9.692 1.00 90.06 119 GLN A C 1
ATOM 945 O O . GLN A 1 119 ? 15.068 -3.554 -10.533 1.00 90.06 119 GLN A O 1
ATOM 950 N N . LYS A 1 120 ? 14.868 -1.405 -9.940 1.00 89.12 120 LYS A N 1
ATOM 951 C CA . LYS A 1 120 ? 15.279 -0.825 -11.233 1.00 89.12 120 LYS A CA 1
ATOM 952 C C . LYS A 1 120 ? 14.319 -1.157 -12.386 1.00 89.12 120 LYS A C 1
ATOM 954 O O . LYS A 1 120 ? 14.737 -1.229 -13.538 1.00 89.12 120 LYS A O 1
ATOM 959 N N . LEU A 1 121 ? 13.032 -1.305 -12.074 1.00 90.56 121 LEU A N 1
ATOM 960 C CA . LEU A 1 121 ? 11.933 -1.467 -13.027 1.00 90.56 121 LEU A CA 1
ATOM 961 C C . LEU A 1 121 ? 11.092 -0.173 -13.033 1.00 90.56 121 LEU A C 1
ATOM 963 O O . LEU A 1 121 ? 10.110 -0.075 -12.300 1.00 90.56 121 LEU A O 1
ATOM 967 N N . PRO A 1 122 ? 11.472 0.865 -13.803 1.00 89.62 122 PRO A N 1
ATOM 968 C CA . PRO A 1 122 ? 10.845 2.192 -13.721 1.00 89.62 122 PRO A CA 1
ATOM 969 C C . PRO A 1 122 ? 9.457 2.266 -14.372 1.00 89.62 122 PRO A C 1
ATOM 971 O O .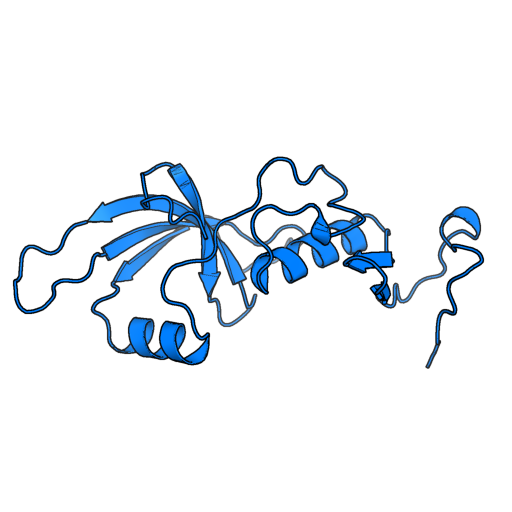 PRO A 1 122 ? 8.753 3.255 -14.180 1.00 89.62 122 PRO A O 1
ATOM 974 N N . TYR A 1 123 ? 9.077 1.247 -15.147 1.00 91.00 123 TYR A N 1
ATOM 975 C CA . TYR A 1 123 ? 7.821 1.195 -15.888 1.00 91.00 123 TYR A CA 1
ATOM 976 C C . TYR A 1 123 ? 6.837 0.249 -15.214 1.00 91.00 123 TYR A C 1
ATOM 978 O O . TYR A 1 123 ? 7.159 -0.908 -14.920 1.00 91.00 123 TYR A O 1
ATOM 986 N N . THR A 1 124 ? 5.632 0.748 -14.964 1.00 93.62 124 THR A N 1
ATOM 987 C CA . THR A 1 124 ? 4.530 -0.006 -14.362 1.00 93.62 124 THR A CA 1
ATOM 988 C C . THR A 1 124 ? 3.241 0.349 -15.082 1.00 93.62 124 THR A C 1
ATOM 990 O O . THR A 1 124 ? 2.943 1.524 -15.265 1.00 93.62 124 THR A O 1
ATOM 993 N N . TYR A 1 125 ? 2.473 -0.652 -15.480 1.00 94.19 125 TYR A N 1
ATOM 994 C CA . TYR A 1 125 ? 1.227 -0.478 -16.206 1.00 94.19 125 TYR A CA 1
ATOM 995 C C . TYR A 1 125 ? 0.022 -0.482 -15.267 1.00 94.19 125 TYR A C 1
ATOM 997 O O . TYR A 1 125 ? 0.041 -1.028 -14.161 1.00 94.19 125 TYR A O 1
ATOM 1005 N N . THR A 1 126 ? -1.043 0.148 -15.738 1.00 92.00 126 THR A N 1
ATOM 1006 C CA . THR A 1 126 ? -2.397 0.012 -15.210 1.00 92.00 126 THR A CA 1
ATOM 1007 C C . THR A 1 126 ? -3.343 -0.080 -16.402 1.00 92.00 126 THR A C 1
ATOM 1009 O O . THR A 1 126 ? -3.970 0.903 -16.801 1.00 92.00 126 THR A O 1
ATOM 1012 N N . GLY A 1 127 ? -3.384 -1.266 -17.013 1.00 90.94 127 GLY A N 1
ATOM 1013 C CA . GLY A 1 127 ? -4.013 -1.483 -18.311 1.00 90.94 127 GLY A CA 1
ATOM 1014 C C . GLY A 1 127 ? -3.237 -0.746 -19.399 1.00 90.94 127 GLY A C 1
ATOM 1015 O O . GLY A 1 127 ? -2.016 -0.860 -19.483 1.00 90.94 127 GLY A O 1
ATOM 1016 N N . ASP A 1 128 ? -3.933 0.070 -20.186 1.00 89.88 128 ASP A N 1
ATOM 1017 C CA . ASP A 1 128 ? -3.340 0.782 -21.327 1.00 89.88 128 ASP A CA 1
ATOM 1018 C C . ASP A 1 128 ? -2.442 1.968 -20.925 1.00 89.88 128 ASP A C 1
ATOM 1020 O O . ASP A 1 128 ? -1.756 2.555 -21.762 1.00 89.88 128 ASP A O 1
ATOM 1024 N N . ILE A 1 129 ? -2.440 2.352 -19.646 1.00 90.56 129 ILE A N 1
ATOM 1025 C CA . ILE A 1 129 ? -1.648 3.475 -19.140 1.00 90.56 129 ILE A CA 1
ATOM 1026 C C . ILE A 1 129 ? -0.305 2.959 -18.616 1.00 90.56 129 ILE A C 1
ATOM 1028 O O . ILE A 1 129 ? -0.266 2.091 -17.743 1.00 90.56 129 ILE A O 1
ATOM 1032 N N . CYS A 1 130 ? 0.794 3.551 -19.091 1.00 91.75 130 CYS A N 1
ATOM 1033 C CA . CYS A 1 130 ? 2.144 3.321 -18.574 1.00 91.75 130 CYS A CA 1
ATOM 1034 C C . CYS A 1 130 ? 2.559 4.444 -17.613 1.00 91.75 130 CYS A C 1
ATOM 1036 O O . CYS A 1 130 ? 2.570 5.621 -17.975 1.00 91.75 130 CYS A O 1
ATOM 1038 N N . ILE A 1 131 ? 2.927 4.070 -16.390 1.00 91.50 131 ILE A N 1
ATOM 1039 C CA . ILE A 1 131 ? 3.534 4.944 -15.387 1.00 91.50 131 ILE A CA 1
ATOM 1040 C C . ILE A 1 131 ? 5.050 4.766 -15.481 1.00 91.50 131 ILE A C 1
ATOM 1042 O O . ILE A 1 131 ? 5.569 3.681 -15.215 1.00 91.50 131 ILE A O 1
ATOM 1046 N N . ALA A 1 132 ? 5.754 5.839 -15.837 1.00 89.88 132 ALA A N 1
ATOM 1047 C CA . ALA A 1 132 ? 7.209 5.883 -15.909 1.00 89.88 132 ALA A CA 1
ATOM 1048 C C . ALA A 1 132 ? 7.775 6.747 -14.776 1.00 89.88 132 ALA A C 1
ATOM 1050 O O . ALA A 1 132 ? 7.431 7.922 -14.651 1.00 89.88 132 ALA A O 1
ATOM 1051 N N . LEU A 1 133 ? 8.665 6.178 -13.964 1.00 90.38 133 LEU A N 1
ATOM 1052 C CA . LEU A 1 133 ? 9.421 6.921 -12.958 1.00 90.38 133 LEU A CA 1
ATOM 1053 C C . LEU A 1 133 ? 10.822 7.264 -13.457 1.00 90.38 133 LEU A C 1
ATOM 1055 O O . LEU A 1 133 ? 11.527 6.397 -13.970 1.00 90.38 133 LEU A O 1
ATOM 1059 N N . ASN A 1 134 ? 11.256 8.507 -13.239 1.00 89.31 134 ASN A N 1
ATOM 1060 C CA . ASN A 1 134 ? 12.610 8.935 -13.578 1.00 89.31 134 ASN A CA 1
ATOM 1061 C C . ASN A 1 134 ? 13.643 8.209 -12.687 1.00 89.31 134 ASN A C 1
ATOM 1063 O O . ASN A 1 134 ? 13.639 8.403 -11.469 1.00 89.31 134 ASN A O 1
ATOM 1067 N N . PRO A 1 135 ? 14.542 7.387 -13.260 1.00 85.25 135 PRO A N 1
ATOM 1068 C CA . PRO A 1 135 ? 15.529 6.639 -12.491 1.00 85.25 135 PRO A CA 1
ATOM 1069 C C . PRO A 1 135 ? 16.717 7.500 -12.029 1.00 85.25 135 PRO A C 1
ATOM 1071 O O . PRO A 1 135 ? 17.507 7.020 -11.218 1.00 85.25 135 PRO A O 1
ATOM 1074 N N . TYR A 1 136 ? 16.879 8.727 -12.552 1.00 85.56 136 TYR A N 1
ATOM 1075 C CA . TYR A 1 136 ? 18.039 9.616 -12.345 1.00 85.56 136 TYR A CA 1
ATOM 1076 C C . TYR A 1 136 ? 19.405 8.936 -12.559 1.00 85.56 136 TYR A C 1
ATOM 1078 O O . TYR A 1 136 ? 20.434 9.367 -12.042 1.00 85.56 136 TYR A O 1
ATOM 1086 N N . GLN A 1 137 ? 19.420 7.853 -13.334 1.00 81.50 137 GLN A N 1
ATOM 1087 C CA . GLN A 1 137 ? 20.600 7.080 -13.692 1.00 81.50 137 GLN A CA 1
ATOM 1088 C C . GLN A 1 137 ? 20.379 6.447 -15.065 1.00 81.50 137 GLN A C 1
ATOM 1090 O O . GLN A 1 137 ? 19.245 6.164 -15.456 1.00 81.50 137 GLN A O 1
ATOM 1095 N N . TRP A 1 138 ? 21.471 6.185 -15.776 1.00 79.69 138 TRP A N 1
ATOM 1096 C CA . TRP A 1 138 ? 21.425 5.458 -17.037 1.00 79.69 138 TRP A CA 1
ATOM 1097 C C . TRP A 1 138 ? 20.990 4.016 -16.790 1.00 79.69 138 TRP A C 1
ATOM 1099 O O . TRP A 1 138 ? 21.613 3.291 -16.010 1.00 79.69 138 TRP A O 1
ATOM 1109 N N . LEU A 1 139 ? 19.912 3.605 -17.451 1.00 74.81 139 LEU A N 1
ATOM 1110 C CA . LEU A 1 139 ? 19.473 2.217 -17.451 1.00 74.81 139 LEU A CA 1
ATOM 1111 C C . LEU A 1 139 ? 20.103 1.476 -18.638 1.00 74.81 139 LEU A C 1
ATOM 1113 O O . LEU A 1 139 ? 20.281 2.080 -19.697 1.00 74.81 139 LEU A O 1
ATOM 1117 N N . PRO A 1 140 ? 20.438 0.181 -18.486 1.00 76.62 140 PRO A N 1
ATOM 1118 C CA . PRO A 1 140 ? 20.791 -0.676 -19.611 1.00 76.62 140 PRO A CA 1
ATOM 1119 C C . PRO A 1 140 ? 19.740 -0.593 -20.722 1.00 76.62 140 PRO A C 1
ATOM 1121 O O . PRO A 1 140 ? 18.545 -0.608 -20.429 1.00 76.62 140 PRO A O 1
ATOM 1124 N N . GLU A 1 141 ? 20.173 -0.583 -21.987 1.00 68.81 141 GLU A N 1
ATOM 1125 C CA . GLU A 1 141 ? 19.265 -0.553 -23.149 1.00 68.81 141 GLU A CA 1
ATOM 1126 C C . GLU A 1 141 ? 18.235 -1.693 -23.121 1.00 68.81 141 GLU A C 1
ATOM 1128 O O . GLU A 1 141 ? 17.114 -1.531 -23.583 1.00 68.81 141 GLU A O 1
ATOM 1133 N N . THR A 1 142 ? 18.573 -2.824 -22.498 1.00 68.12 142 THR A N 1
ATOM 1134 C CA . THR A 1 142 ? 17.679 -3.977 -22.321 1.00 68.12 142 THR A CA 1
ATOM 1135 C C . THR A 1 142 ? 16.483 -3.722 -21.401 1.00 68.12 142 THR A C 1
ATOM 1137 O O . THR A 1 142 ? 15.534 -4.501 -21.425 1.00 68.12 142 THR A O 1
ATOM 1140 N N . LEU A 1 143 ? 16.519 -2.668 -20.579 1.00 64.88 143 LEU A N 1
ATOM 1141 C CA . LEU A 1 143 ? 15.411 -2.251 -19.710 1.00 64.88 143 LEU A CA 1
ATOM 1142 C C . LEU A 1 143 ? 14.556 -1.144 -20.341 1.00 64.88 143 LEU A C 1
ATOM 1144 O O . LEU A 1 143 ? 13.515 -0.786 -19.789 1.00 64.88 143 LEU A O 1
ATOM 1148 N N . LEU A 1 144 ? 14.979 -0.606 -21.488 1.00 63.78 144 LEU A N 1
ATOM 1149 C CA . LEU A 1 144 ? 14.203 0.339 -22.278 1.00 63.78 144 LEU A CA 1
ATOM 1150 C C . LEU A 1 144 ? 13.289 -0.457 -23.208 1.00 63.78 144 LEU A C 1
ATOM 1152 O O . LEU A 1 144 ? 13.742 -1.164 -24.107 1.00 63.78 144 LEU A O 1
ATOM 1156 N N . ARG A 1 145 ? 11.980 -0.362 -22.982 1.00 62.09 145 ARG A N 1
ATOM 1157 C CA . ARG A 1 145 ? 10.997 -0.880 -23.934 1.00 62.09 145 ARG A CA 1
ATOM 1158 C C . ARG A 1 145 ? 10.968 0.047 -25.156 1.00 62.09 145 ARG A C 1
ATOM 1160 O O . ARG A 1 145 ? 10.977 1.267 -25.000 1.00 62.09 145 ARG A O 1
ATOM 1167 N N . ALA A 1 146 ? 10.996 -0.528 -26.361 1.00 54.25 146 ALA A N 1
ATOM 1168 C CA . ALA A 1 146 ? 11.138 0.206 -27.628 1.00 54.25 146 ALA A CA 1
ATOM 1169 C C . ALA A 1 146 ? 9.989 1.201 -27.906 1.00 54.25 146 ALA A C 1
ATOM 1171 O O . ALA A 1 146 ? 10.114 2.087 -28.745 1.00 54.25 146 ALA A O 1
ATOM 1172 N N . ASP A 1 147 ? 8.880 1.043 -27.193 1.00 56.19 147 ASP A N 1
ATOM 1173 C CA . ASP A 1 147 ? 7.657 1.835 -27.222 1.00 56.19 147 ASP A CA 1
ATOM 1174 C C . ASP A 1 147 ? 7.621 2.967 -26.177 1.00 56.19 147 ASP A C 1
ATOM 1176 O O . ASP A 1 147 ? 6.669 3.749 -26.155 1.00 56.19 147 ASP A O 1
ATOM 1180 N N . THR A 1 148 ? 8.656 3.115 -25.342 1.00 51.16 148 THR A N 1
ATOM 1181 C CA . THR A 1 148 ? 8.645 4.080 -24.239 1.00 51.16 148 THR A CA 1
ATOM 1182 C C . THR A 1 148 ? 9.518 5.303 -24.511 1.00 51.16 148 THR A C 1
ATOM 1184 O O . THR A 1 148 ? 10.747 5.241 -24.496 1.00 51.16 148 THR A O 1
ATOM 1187 N N . VAL A 1 149 ? 8.876 6.461 -24.680 1.00 48.78 149 VAL A N 1
ATOM 1188 C CA . VAL A 1 149 ? 9.550 7.766 -24.686 1.00 48.78 149 VAL A CA 1
ATOM 1189 C C . VAL A 1 149 ? 9.878 8.149 -23.242 1.00 48.78 149 VAL A C 1
ATOM 1191 O O . VAL A 1 149 ? 8.986 8.508 -22.474 1.00 48.78 149 VAL A O 1
ATOM 1194 N N . ILE A 1 150 ? 11.154 8.086 -22.854 1.00 54.72 150 ILE A N 1
ATOM 1195 C CA . ILE A 1 150 ? 11.613 8.773 -21.641 1.00 54.72 150 ILE A CA 1
ATOM 1196 C C . ILE A 1 150 ? 11.687 10.261 -21.974 1.00 54.72 150 ILE A C 1
ATOM 1198 O O . ILE A 1 150 ? 12.567 10.688 -22.720 1.00 54.72 150 ILE A O 1
ATOM 1202 N N . ILE A 1 151 ? 10.764 11.049 -21.426 1.00 45.25 151 ILE A N 1
ATOM 1203 C CA . ILE A 1 151 ? 10.913 12.503 -21.410 1.00 45.25 151 ILE A CA 1
ATOM 1204 C C . ILE A 1 151 ? 11.945 12.818 -20.324 1.00 45.25 151 ILE A C 1
ATOM 1206 O O . ILE A 1 151 ? 11.668 12.664 -19.135 1.00 45.25 151 ILE A O 1
ATOM 1210 N N . PHE A 1 152 ? 13.150 13.194 -20.745 1.00 44.38 152 PHE A N 1
ATOM 1211 C CA . PHE A 1 152 ? 14.098 13.891 -19.883 1.00 44.38 152 PHE A CA 1
ATOM 1212 C C . PHE A 1 152 ? 13.685 15.371 -19.855 1.00 44.38 152 PHE A C 1
ATOM 1214 O O . PHE A 1 152 ? 13.460 15.948 -20.920 1.00 44.38 152 PHE A O 1
ATOM 1221 N N . ASP A 1 153 ? 13.538 15.941 -18.659 1.00 44.97 153 ASP A N 1
ATOM 1222 C CA . ASP A 1 153 ? 13.671 17.392 -18.445 1.00 44.97 153 ASP A CA 1
ATOM 1223 C C . ASP A 1 153 ? 15.169 17.729 -18.366 1.00 44.97 153 ASP A C 1
ATOM 1225 O O . ASP A 1 153 ? 15.893 16.946 -17.697 1.00 44.97 153 ASP A O 1
#

Secondary structure (DSSP, 8-state):
-------TT-EEEEEETTTEEEEEEEEEEE----TT--S-EEEEEE-PPTT-TT-S--SEEEEEETTSHHHHHHHHHTT-SSPPBPPS---SS--SBGGG-SS-SHHHHHHHHHHHHHTT--EEEETTEEEE---SSPPPGGGS-TT------

Foldseek 3Di:
DDDDDLDFQFWFWDADPPLRTWIKGFHDKAQDPDPVQRFIKTWIFTPFQPPDPPGPDDRDIDIGRCSDPVSVVVCVVVVHPDTGGEFPPLDQQGDQACCPTPTDDPVNVVNRCVSNLVVVQQWHHHVPDIHGDDNVDDDPPVSDDPPDDDDDD

InterPro domains:
  IPR001609 Myosin head, motor domain-like [PF00063] (96-143)
  IPR001609 Myosin head, motor domain-like [PS51456] (93-153)
  IPR027417 P-loop containing nucleoside triphosphate hydrolase [SSF52540] (75-140)
  IPR036961 Kinesin motor domain superfamily [G3DSA:3.40.850.10] (11-150)

pLDDT: mean 83.68, std 14.35, range [31.53, 96.31]

Organism: NCBI:txid134698

Sequence (153 aa):
MATKEAGAGIKCYVPDETYVWLPAQILREIKSSDPKKPEKTLVLRVFPPSGDRNASIKDEERVLDFNDPKVKALLTTLQLESLPYQNENVGLEGIEDMTTLNYLHEAAILYNVKTRFLQKLPYTYTGDICIALNPYQWLPETLLRADTVIIFD

Radius of gyration: 18.24 Å; chains: 1; bounding box: 45×30×53 Å